Protein AF-A0AAP8HTJ0-F1 (afdb_monomer_lite)

Radius of gyration: 11.27 Å; chains: 1; bounding box: 23×22×27 Å

Foldseek 3Di:
DDWDWDDDPVGTPDTDDDQKDWDADPVGIDIDGPPPDD

Structure (mmCIF, N/CA/C/O backbone):
data_AF-A0AAP8HTJ0-F1
#
_entry.id   AF-A0AAP8HTJ0-F1
#
loop_
_atom_site.group_PDB
_atom_site.id
_atom_site.type_symbol
_atom_site.label_atom_id
_atom_site.label_alt_id
_atom_site.label_comp_id
_atom_site.label_asym_id
_atom_site.label_entity_id
_atom_site.label_seq_id
_atom_site.pdbx_PDB_ins_code
_atom_site.Cartn_x
_atom_site.Cartn_y
_atom_site.Cartn_z
_atom_site.occupancy
_atom_site.B_iso_or_equiv
_atom_site.auth_seq_id
_atom_site.auth_comp_id
_atom_site.auth_asym_id
_atom_site.auth_atom_id
_atom_site.pdbx_PDB_model_num
ATOM 1 N N . MET A 1 1 ? -4.194 8.251 -11.661 1.00 81.81 1 MET A N 1
ATOM 2 C CA . MET A 1 1 ? -4.688 8.058 -10.292 1.00 81.81 1 MET A CA 1
ATOM 3 C C . MET A 1 1 ? -5.399 6.716 -10.226 1.00 81.81 1 MET A C 1
ATOM 5 O O . MET A 1 1 ? -6.116 6.380 -11.164 1.00 81.81 1 MET A O 1
ATOM 9 N N . LEU A 1 2 ? -5.103 5.936 -9.190 1.00 91.88 2 LEU A N 1
ATOM 10 C CA . LEU A 1 2 ? -5.652 4.621 -8.854 1.00 91.88 2 LEU A CA 1
ATOM 11 C C . LEU A 1 2 ? -6.585 4.801 -7.648 1.00 91.88 2 LEU A C 1
ATOM 13 O O . LEU A 1 2 ? -6.224 5.517 -6.716 1.00 91.88 2 LEU A O 1
ATOM 17 N N . GLN A 1 3 ? -7.754 4.157 -7.627 1.00 94.44 3 GLN A N 1
ATOM 18 C CA . GLN A 1 3 ? -8.573 4.124 -6.411 1.00 94.44 3 GLN A CA 1
ATOM 19 C C . GLN A 1 3 ? -8.096 3.009 -5.483 1.00 94.44 3 GLN A C 1
ATOM 21 O O . GLN A 1 3 ? -8.176 1.830 -5.827 1.00 94.44 3 GLN A O 1
ATOM 26 N N . LEU A 1 4 ? -7.633 3.382 -4.292 1.00 95.94 4 LEU A N 1
ATOM 27 C CA . LEU A 1 4 ? -7.182 2.451 -3.266 1.00 95.94 4 LEU A CA 1
ATOM 28 C C . LEU A 1 4 ? -8.204 2.378 -2.132 1.00 95.94 4 LEU A C 1
ATOM 30 O O . LEU A 1 4 ? -8.628 3.401 -1.589 1.00 95.94 4 LEU A O 1
ATOM 34 N N . LYS A 1 5 ? -8.547 1.153 -1.728 1.00 96.69 5 LYS A N 1
ATOM 35 C CA . LYS A 1 5 ? -9.366 0.885 -0.545 1.00 96.69 5 LYS A CA 1
ATOM 36 C C . LYS A 1 5 ? -8.685 -0.156 0.336 1.00 96.69 5 LYS A C 1
ATOM 38 O O . LYS A 1 5 ? -8.546 -1.307 -0.064 1.00 96.69 5 LYS A O 1
ATOM 43 N N . ILE A 1 6 ? -8.297 0.243 1.544 1.00 96.31 6 ILE A N 1
ATOM 44 C CA . ILE A 1 6 ? -7.720 -0.649 2.554 1.00 96.31 6 ILE A CA 1
ATOM 45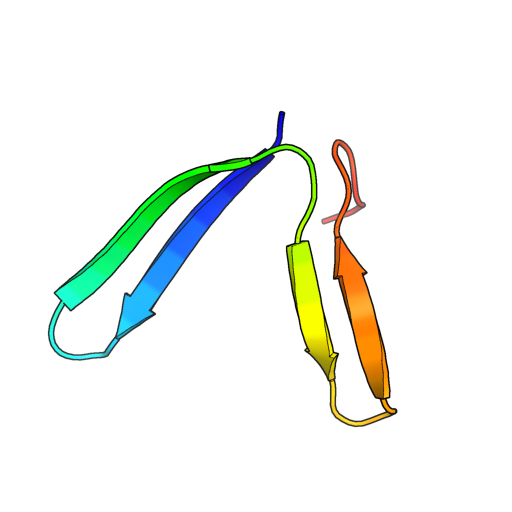 C C . ILE A 1 6 ? -8.811 -0.984 3.563 1.00 96.31 6 ILE A C 1
ATOM 47 O O . ILE A 1 6 ? -9.385 -0.091 4.195 1.00 96.31 6 ILE A O 1
ATOM 51 N N . VAL A 1 7 ? -9.098 -2.273 3.718 1.00 97.75 7 VAL A N 1
ATOM 52 C CA . VAL A 1 7 ? -10.144 -2.779 4.611 1.00 97.75 7 VAL A CA 1
ATOM 53 C C . VAL A 1 7 ? -9.548 -3.701 5.667 1.00 97.75 7 VAL A C 1
ATOM 55 O O . VAL A 1 7 ? -8.652 -4.490 5.378 1.00 97.75 7 VAL A O 1
ATOM 58 N N . SER A 1 8 ? -10.060 -3.601 6.889 1.00 97.12 8 SER A N 1
ATOM 59 C CA . SER A 1 8 ? -9.912 -4.615 7.930 1.00 97.12 8 SER A CA 1
ATOM 60 C C . SER A 1 8 ? -11.273 -5.280 8.182 1.00 97.12 8 SER A C 1
ATOM 62 O O . SER A 1 8 ? -12.297 -4.771 7.714 1.00 97.12 8 SER A O 1
ATOM 64 N N . PRO A 1 9 ? -11.329 -6.390 8.941 1.00 97.81 9 PRO A N 1
ATOM 65 C CA . PRO A 1 9 ? -12.601 -6.998 9.343 1.00 97.81 9 PRO A CA 1
ATOM 66 C C . PRO A 1 9 ? -13.531 -6.055 10.124 1.00 97.81 9 PRO A C 1
ATOM 68 O O . PRO A 1 9 ? -14.742 -6.246 10.129 1.00 97.81 9 PRO A O 1
ATOM 71 N N . GLU A 1 10 ? -12.974 -5.042 10.785 1.00 97.62 10 GLU A N 1
ATOM 72 C CA . GLU A 1 10 ? -13.713 -4.125 11.657 1.00 97.62 10 GLU A CA 1
ATOM 73 C C . GLU A 1 10 ? -14.195 -2.876 10.914 1.00 97.62 10 GLU A C 1
ATOM 75 O O . GLU A 1 10 ? -15.265 -2.349 11.218 1.00 97.62 10 GLU A O 1
ATOM 80 N N . LYS A 1 11 ? -13.393 -2.357 9.972 1.00 96.62 11 LYS A N 1
ATOM 81 C CA . LYS A 1 11 ? -13.677 -1.093 9.279 1.00 96.62 11 LYS A CA 1
ATOM 82 C C . LYS A 1 11 ? -12.840 -0.888 8.019 1.00 96.62 11 LYS A C 1
ATOM 84 O O . LYS A 1 11 ? -11.821 -1.532 7.786 1.00 96.62 11 LYS A O 1
ATOM 89 N N . VAL A 1 12 ? -13.233 0.114 7.237 1.00 97.75 12 VAL A N 1
ATOM 90 C CA . VAL A 1 12 ? -12.374 0.694 6.199 1.00 97.75 12 VAL A CA 1
ATOM 91 C C . VAL A 1 12 ? -11.309 1.558 6.877 1.00 97.75 12 VAL A C 1
ATOM 93 O O . VAL A 1 12 ? -11.636 2.460 7.646 1.00 97.75 12 VAL A O 1
ATOM 96 N N . VAL A 1 13 ? -10.039 1.262 6.611 1.00 97.62 13 VAL A N 1
ATOM 97 C CA . VAL A 1 13 ? -8.884 1.971 7.186 1.00 97.62 13 VAL A CA 1
ATOM 98 C C . VAL A 1 13 ? -8.465 3.139 6.296 1.00 97.62 13 VAL A C 1
ATOM 100 O O . VAL A 1 13 ? -8.044 4.176 6.799 1.00 97.62 13 VAL A O 1
ATOM 103 N N . PHE A 1 14 ? -8.613 2.989 4.978 1.00 97.12 14 PHE A N 1
ATOM 104 C CA . PHE A 1 14 ? -8.296 4.026 4.000 1.00 97.12 14 PHE A CA 1
ATOM 105 C C . PHE A 1 14 ? -9.169 3.881 2.751 1.00 97.12 14 PHE A C 1
ATOM 107 O O . PHE A 1 14 ? -9.434 2.761 2.307 1.00 97.12 14 PHE A O 1
ATOM 114 N N . GLN A 1 15 ? -9.586 5.005 2.169 1.00 97.75 15 GLN A N 1
ATOM 115 C CA . GLN A 1 15 ? -10.255 5.052 0.872 1.00 97.75 15 GLN A CA 1
ATOM 116 C C . GLN A 1 15 ? -9.949 6.384 0.181 1.00 97.75 15 GLN A C 1
ATOM 118 O O . GLN A 1 15 ? -10.260 7.440 0.728 1.00 97.75 15 GLN A O 1
ATOM 123 N N . GLY A 1 16 ? -9.358 6.337 -1.013 1.00 97.06 16 GLY A N 1
ATOM 124 C CA . GLY A 1 16 ? -9.011 7.545 -1.762 1.00 97.06 16 GLY A CA 1
ATOM 125 C C . GLY A 1 16 ? -8.261 7.273 -3.062 1.00 97.06 16 GLY A C 1
ATOM 126 O O . GLY A 1 16 ? -7.992 6.124 -3.417 1.00 97.06 16 GLY A O 1
ATOM 127 N N . GLU A 1 17 ? -7.936 8.352 -3.772 1.00 96.69 17 GLU A N 1
ATOM 128 C CA . GLU A 1 17 ? -7.100 8.312 -4.971 1.00 96.69 17 GLU A CA 1
ATOM 129 C C . GLU A 1 17 ? -5.615 8.385 -4.601 1.00 96.69 17 GLU A C 1
ATOM 131 O O . GLU A 1 17 ? -5.212 9.197 -3.768 1.00 96.69 17 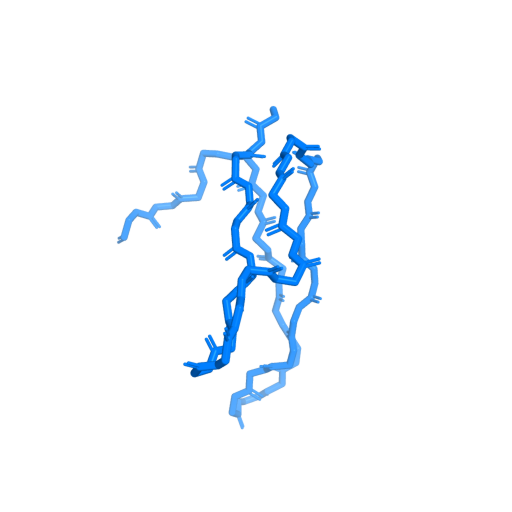GLU A O 1
ATOM 136 N N . VAL A 1 18 ? -4.804 7.532 -5.225 1.00 95.19 18 VAL A N 1
ATOM 137 C CA . VAL A 1 18 ? -3.346 7.483 -5.052 1.00 95.19 18 VAL A CA 1
ATOM 138 C C . VAL A 1 18 ? -2.644 7.445 -6.410 1.00 95.19 18 VAL A C 1
ATOM 140 O O . VAL A 1 18 ? -3.240 7.094 -7.434 1.00 95.19 18 VAL A O 1
ATOM 143 N N . GLU A 1 19 ? -1.369 7.819 -6.440 1.00 94.56 19 GLU A N 1
ATOM 144 C CA . GLU A 1 19 ? -0.546 7.748 -7.654 1.00 94.56 19 GLU A CA 1
ATOM 145 C C . GLU A 1 19 ? 0.081 6.361 -7.839 1.00 94.56 19 GLU A C 1
ATOM 147 O O . GLU A 1 19 ? 0.006 5.803 -8.936 1.00 94.56 19 GLU A O 1
ATOM 152 N N . SER A 1 20 ? 0.608 5.782 -6.757 1.00 94.44 20 SER A N 1
ATOM 153 C CA . SER A 1 20 ? 1.122 4.413 -6.697 1.00 94.44 20 SER A CA 1
ATOM 154 C C . SER A 1 20 ? 0.944 3.796 -5.306 1.00 94.44 20 SER A C 1
ATOM 156 O O . SER A 1 20 ? 0.601 4.482 -4.338 1.00 94.44 20 SER A O 1
ATOM 158 N N . VAL A 1 21 ? 1.147 2.480 -5.212 1.00 95.00 21 VAL A N 1
ATOM 159 C CA . VAL A 1 21 ? 1.128 1.710 -3.961 1.00 95.00 21 VAL A CA 1
ATOM 160 C C . VAL A 1 21 ? 2.294 0.731 -3.930 1.00 95.00 21 VAL A C 1
ATOM 162 O O . VAL A 1 21 ? 2.414 -0.091 -4.828 1.00 95.00 21 VAL A O 1
ATOM 165 N N . LEU A 1 22 ? 3.104 0.769 -2.869 1.00 95.44 22 LEU A N 1
ATOM 166 C CA . LEU A 1 22 ? 4.153 -0.215 -2.588 1.00 95.44 22 LEU A CA 1
ATOM 167 C C . LEU A 1 22 ? 3.708 -1.115 -1.432 1.00 95.44 22 LEU A C 1
ATOM 169 O O . LEU A 1 22 ? 3.417 -0.621 -0.341 1.00 95.44 22 LEU A O 1
ATOM 173 N N . VAL A 1 23 ? 3.676 -2.429 -1.652 1.00 95.38 23 VAL A N 1
ATOM 174 C CA . VAL A 1 23 ? 3.226 -3.415 -0.656 1.00 95.38 23 VAL A CA 1
ATOM 175 C C . VAL A 1 23 ? 4.178 -4.605 -0.557 1.00 95.38 23 VAL A C 1
ATOM 177 O O . VAL A 1 23 ? 4.827 -4.964 -1.540 1.00 95.38 23 VAL A O 1
ATOM 180 N N . PRO A 1 24 ? 4.272 -5.246 0.620 1.00 96.75 24 PRO A N 1
ATOM 181 C CA . PRO A 1 24 ? 5.007 -6.493 0.761 1.00 96.75 24 PRO A CA 1
ATOM 182 C C . PRO A 1 24 ? 4.252 -7.642 0.077 1.00 96.75 24 PRO A C 1
ATOM 184 O O . PRO A 1 24 ? 3.064 -7.851 0.318 1.00 96.75 24 PRO A O 1
ATOM 187 N N . GLY A 1 25 ? 4.952 -8.411 -0.751 1.00 94.88 25 GLY A N 1
ATOM 188 C CA . GLY A 1 25 ? 4.487 -9.671 -1.327 1.00 94.88 25 GLY A CA 1
ATOM 189 C C . GLY A 1 25 ? 5.288 -10.867 -0.810 1.00 94.88 25 GLY A C 1
ATOM 190 O O . GLY A 1 25 ? 6.324 -10.720 -0.162 1.00 94.88 25 GLY A O 1
ATOM 191 N N . THR A 1 26 ? 4.825 -12.078 -1.119 1.00 96.38 26 THR A N 1
ATOM 192 C CA . THR A 1 26 ? 5.467 -13.329 -0.667 1.00 96.38 26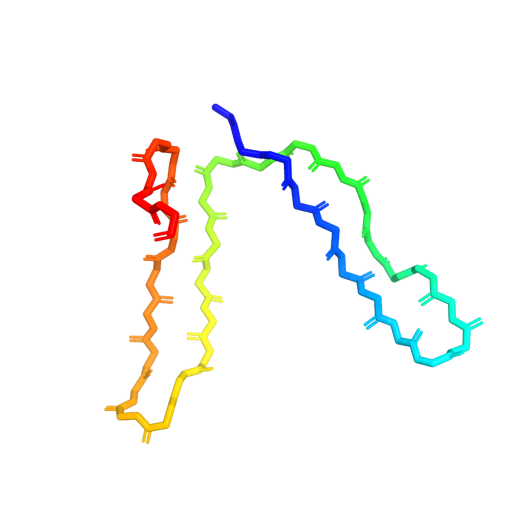 THR 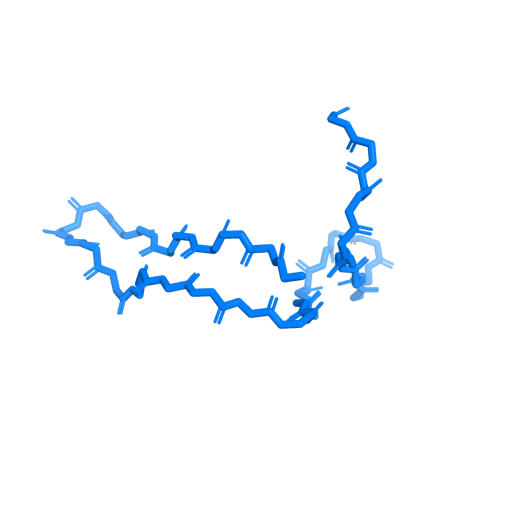A CA 1
ATOM 193 C C . THR A 1 26 ? 6.882 -13.521 -1.217 1.00 96.38 26 THR A C 1
ATOM 195 O O . THR A 1 26 ? 7.711 -14.134 -0.552 1.00 96.38 26 THR A O 1
ATOM 198 N N . LEU A 1 27 ? 7.168 -12.989 -2.412 1.00 95.25 27 LEU A N 1
ATOM 199 C CA . LEU A 1 27 ? 8.483 -13.042 -3.064 1.00 95.25 27 LEU A CA 1
ATOM 200 C C . LEU A 1 27 ? 9.322 -11.769 -2.846 1.00 95.25 27 LEU A C 1
ATOM 202 O O . LEU A 1 27 ? 10.447 -11.685 -3.332 1.00 95.25 27 LEU A O 1
ATOM 206 N N . GLY A 1 28 ? 8.779 -10.777 -2.138 1.00 96.19 28 GLY A N 1
ATOM 207 C CA . GLY A 1 28 ? 9.363 -9.448 -1.974 1.00 96.19 28 GLY A CA 1
ATOM 208 C C . GLY A 1 28 ? 8.332 -8.341 -2.173 1.00 96.19 28 GLY A C 1
ATOM 209 O O . GLY A 1 28 ? 7.170 -8.600 -2.483 1.00 96.19 28 GLY A O 1
ATOM 210 N N . SER A 1 29 ? 8.748 -7.094 -1.969 1.00 96.69 29 SER A N 1
ATOM 211 C CA . SER A 1 29 ? 7.877 -5.941 -2.196 1.00 96.69 29 SER A CA 1
ATOM 212 C C . SER A 1 29 ? 7.569 -5.763 -3.679 1.00 96.69 29 SER A C 1
ATOM 214 O O . SER A 1 29 ? 8.435 -5.978 -4.526 1.00 96.69 29 SER A O 1
ATOM 216 N N . PHE A 1 30 ? 6.354 -5.324 -3.988 1.00 95.25 30 PHE A N 1
ATOM 217 C CA . PHE A 1 30 ? 5.955 -4.970 -5.344 1.00 95.25 30 PHE A CA 1
ATOM 218 C C . PHE A 1 30 ? 5.127 -3.689 -5.350 1.00 95.25 30 PHE A C 1
ATOM 220 O O . PHE A 1 30 ? 4.511 -3.318 -4.346 1.00 95.25 30 PHE A O 1
ATOM 227 N N . GLU A 1 31 ? 5.154 -3.003 -6.489 1.00 94.44 31 GLU A N 1
ATOM 228 C CA . GLU A 1 31 ? 4.484 -1.726 -6.686 1.00 94.44 31 GLU A CA 1
ATOM 229 C C . GLU A 1 31 ? 3.325 -1.864 -7.678 1.00 94.44 31 GLU A C 1
ATOM 231 O O . GLU A 1 31 ? 3.430 -2.559 -8.689 1.00 94.44 31 GLU A O 1
ATOM 236 N N . ILE A 1 32 ? 2.217 -1.187 -7.380 1.00 94.56 32 ILE A N 1
ATOM 237 C CA . ILE A 1 32 ? 1.027 -1.083 -8.219 1.00 94.56 32 ILE A CA 1
ATOM 238 C C . ILE A 1 32 ? 0.917 0.367 -8.694 1.00 94.56 32 ILE A C 1
ATOM 240 O O . ILE A 1 32 ? 0.837 1.294 -7.885 1.00 94.56 32 ILE A O 1
ATOM 244 N N . LEU A 1 33 ? 0.892 0.548 -10.013 1.00 93.81 33 LEU A N 1
ATOM 245 C CA . LEU A 1 33 ? 0.742 1.841 -10.680 1.00 93.81 33 LEU A CA 1
ATOM 246 C C . LEU A 1 33 ? -0.657 1.985 -11.290 1.00 93.81 33 LEU A C 1
ATOM 248 O O . LEU A 1 33 ? -1.445 1.037 -11.353 1.00 93.81 33 LEU A O 1
ATOM 252 N N . LYS A 1 34 ? -0.959 3.190 -11.781 1.00 92.12 34 LYS A N 1
ATOM 253 C CA . LYS A 1 34 ? -2.135 3.422 -12.624 1.00 92.12 34 LYS A CA 1
ATOM 254 C C . LYS A 1 34 ? -2.111 2.469 -13.834 1.00 92.12 34 LYS A C 1
ATOM 256 O O . LYS A 1 34 ? -1.064 2.291 -14.446 1.00 92.12 34 L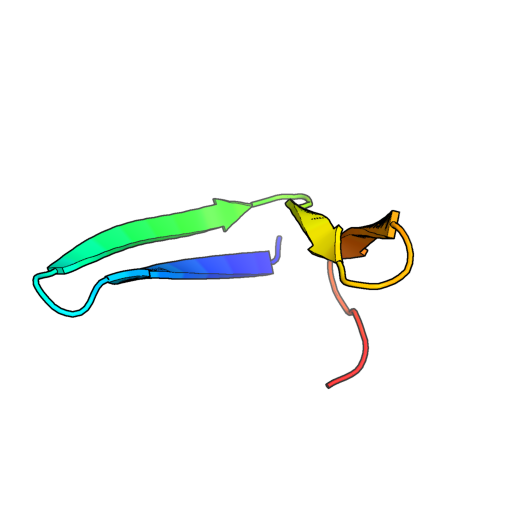YS A O 1
ATOM 261 N N . ASP A 1 35 ? -3.272 1.912 -14.181 1.00 88.62 35 ASP A N 1
ATOM 262 C CA . ASP A 1 35 ? -3.476 1.033 -15.343 1.00 88.62 35 ASP A CA 1
ATOM 263 C C . ASP A 1 35 ? -2.762 -0.340 -15.242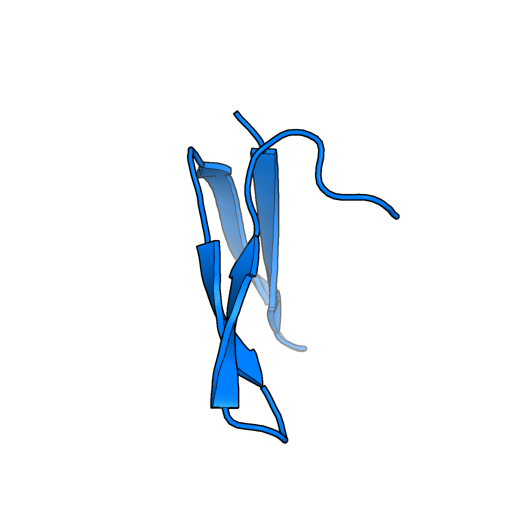 1.00 88.62 35 ASP A C 1
ATOM 265 O O . ASP A 1 35 ? -2.572 -1.023 -16.248 1.00 88.62 35 ASP A O 1
ATOM 269 N N . HIS A 1 36 ? -2.402 -0.779 -14.024 1.00 88.56 36 HIS A N 1
ATOM 270 C CA . HIS A 1 36 ? -1.946 -2.151 -13.769 1.00 88.56 36 HIS A CA 1
ATOM 271 C C . HIS A 1 36 ? -3.023 -3.173 -14.180 1.00 88.56 36 HIS A C 1
ATOM 273 O O . HIS A 1 36 ? -4.210 -2.969 -13.917 1.00 88.56 36 HIS A O 1
ATOM 279 N N . ALA A 1 37 ? -2.604 -4.272 -14.816 1.00 87.19 37 ALA A N 1
ATOM 280 C CA . ALA A 1 37 ? -3.515 -5.304 -15.311 1.00 87.19 37 ALA A CA 1
ATOM 281 C C . ALA A 1 37 ? -4.359 -5.936 -14.172 1.00 87.19 37 ALA A C 1
ATOM 283 O O . ALA A 1 37 ? -3.830 -6.058 -13.059 1.00 87.19 37 ALA A O 1
ATOM 284 N N . PRO A 1 38 ? -5.632 -6.314 -14.432 1.00 77.88 38 PRO A N 1
ATOM 285 C CA . PRO A 1 38 ? -6.517 -6.943 -13.443 1.00 77.88 38 PRO A CA 1
ATOM 286 C C . PRO A 1 38 ? -6.065 -8.331 -12.985 1.00 77.88 38 PRO A C 1
ATOM 288 O O . PRO A 1 38 ? -5.537 -9.090 -13.831 1.00 77.88 38 PRO A O 1
#

Organism: Escherichia coli (NCBI:txid562)

InterPro domains:
  IPR020546 ATP synthase, F1 complex, delta/epsilon subunit, N-terminal [PF02823] (2-38)
  IPR036771 F0F1 ATP synthase delta/epsilon subunit, N-terminal [G3DSA:2.60.15.10] (1-38)
  IPR036771 F0F1 ATP synthase delta/epsilon subunit, N-terminal [SSF51344] (2-38)

Secondary structure (DSSP, 8-state):
-EEEEEE-SS-EEEEEEESEEEEEETTEEEEEETT---

pLDDT: mean 94.38, std 4.28, range [77.88, 97.81]

Sequence (38 aa):
MLQLKIVSPEKVVFQGEVESVLVPGTLGSFEILKDHAP